Protein AF-A0A2W0BT22-F1 (afdb_monomer)

Foldseek 3Di:
DDDDDDPVVVVVVVVVVVVVVVVVVVVVVVPPPVPPPDDDDQKDFDADPVRHTQWMFHDDPNDTKIFGADPVRDTPDMPPDPDDDDDDPDD

Solvent-accessible surface area (backbone atoms only — not comparable to full-atom values): 5897 Å² total; per-residue (Å²): 135,86,82,74,84,73,58,63,68,59,54,51,50,52,52,51,50,51,52,52,48,50,54,51,54,61,59,64,64,74,73,69,72,77,71,79,83,80,82,88,72,76,62,48,74,41,57,49,100,86,66,50,59,40,32,41,39,31,71,52,96,95,34,73,31,37,38,33,33,43,98,89,58,48,78,75,44,54,42,78,48,102,66,87,79,78,81,83,84,81,130

Mean predicted aligned error: 13.97 Å

Sequence (91 aa):
MSAGNVNHWRIASWFLLMLLASLIFLGAHAQTEQSMRRIEAQEFILKDNSGHVRARLGMNHDQSSIELYDENGSVVWRSPSGSKIKPVEVH

Nearest PDB structures (foldseek):
  7cma-assembly1_C-2  TM=4.540E-01  e=3.320E-01  African swine fever virus Georgia 2007/1
  9c3c-assembly1_g  TM=3.023E-01  e=1.404E-01  Oryctolagus cuniculus
  8cm1-assembly1_A  TM=6.752E-01  e=9.717E+00  Vibrio cholerae
  7pv2-assembly1_A  TM=4.705E-01  e=7.967E+00  Bacillus phage GA1

Secondary structure (DSSP, 8-state):
-------HHHHHHHHHHHHHHHHHHHHHTT-----------SEEEEE-TTS-EEEEEEEETTEEEEEEE-TTS-EEEEES-SS--PPP---

Structure (mmCIF, N/CA/C/O backbone):
data_AF-A0A2W0BT22-F1
#
_entry.id   AF-A0A2W0BT22-F1
#
loop_
_atom_site.group_PDB
_atom_site.id
_atom_site.type_symbol
_atom_site.label_atom_id
_atom_site.label_alt_id
_atom_site.label_comp_id
_atom_site.label_asym_id
_atom_site.label_entity_id
_atom_site.label_seq_id
_atom_site.pdbx_PDB_ins_code
_atom_site.Cartn_x
_atom_site.Cartn_y
_atom_site.Cartn_z
_atom_site.occupancy
_atom_site.B_iso_or_equiv
_atom_site.auth_seq_id
_atom_site.auth_comp_id
_atom_site.auth_asym_id
_atom_site.auth_atom_id
_atom_site.pdbx_PDB_model_num
ATOM 1 N N . MET A 1 1 ? 14.884 24.039 -75.509 1.00 40.31 1 MET A N 1
ATOM 2 C CA . MET A 1 1 ? 14.551 23.302 -74.270 1.00 40.31 1 MET A CA 1
ATOM 3 C C . MET A 1 1 ? 15.729 22.385 -73.968 1.00 40.31 1 MET A C 1
ATOM 5 O O . MET A 1 1 ? 15.962 21.468 -74.739 1.00 40.31 1 MET A O 1
ATOM 9 N N . SER A 1 2 ? 16.564 22.722 -72.979 1.00 45.59 2 SER A N 1
ATOM 10 C CA . SER A 1 2 ? 17.820 22.002 -72.704 1.00 45.59 2 SER A CA 1
ATOM 11 C C . SER A 1 2 ? 17.540 20.773 -71.836 1.00 45.59 2 SER A C 1
ATOM 13 O O . SER A 1 2 ? 17.084 20.920 -70.703 1.00 45.59 2 SER A O 1
ATOM 15 N N . ALA A 1 3 ?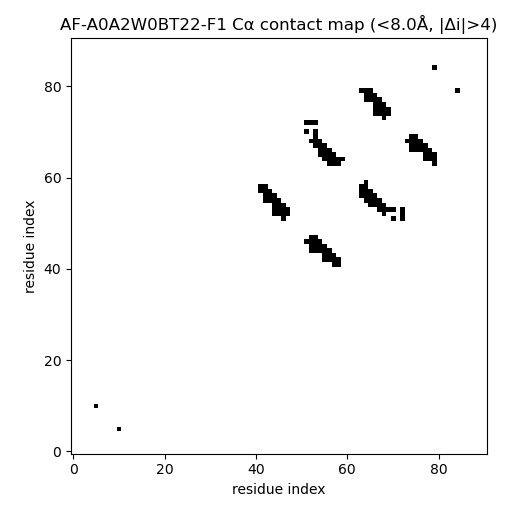 17.775 19.574 -72.369 1.00 54.59 3 ALA A N 1
ATOM 16 C CA . ALA A 1 3 ? 17.736 18.336 -71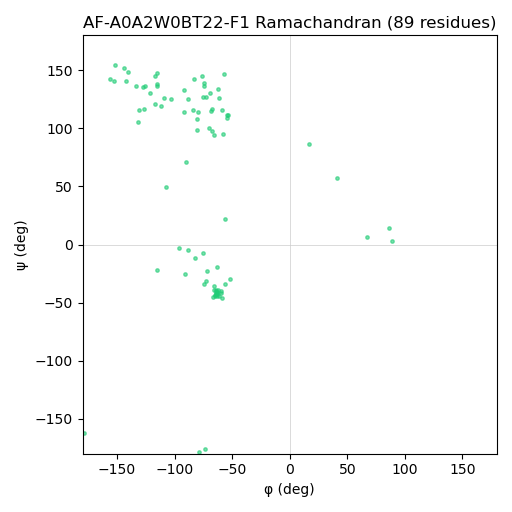.600 1.00 54.59 3 ALA A CA 1
ATOM 17 C C . ALA A 1 3 ? 19.069 18.198 -70.851 1.00 54.59 3 ALA A C 1
ATOM 19 O O . ALA A 1 3 ? 20.087 17.823 -71.429 1.00 54.59 3 ALA A O 1
ATOM 20 N N . GLY A 1 4 ? 19.080 18.582 -69.574 1.00 61.91 4 GLY A N 1
ATOM 21 C CA . GLY A 1 4 ? 20.251 18.430 -68.716 1.00 61.91 4 GLY A CA 1
ATOM 22 C C . GLY A 1 4 ? 20.618 16.954 -68.566 1.00 61.91 4 GLY A C 1
ATOM 23 O O . GLY A 1 4 ? 19.776 16.147 -68.181 1.00 61.91 4 GLY A O 1
ATOM 24 N N . ASN A 1 5 ? 21.873 16.612 -68.868 1.00 67.94 5 ASN A N 1
ATOM 25 C CA . ASN A 1 5 ? 22.457 15.301 -68.599 1.00 67.94 5 ASN A CA 1
ATOM 26 C C . ASN A 1 5 ? 22.296 14.979 -67.108 1.00 67.94 5 ASN A C 1
ATOM 28 O O . ASN A 1 5 ? 22.923 15.602 -66.247 1.00 67.94 5 ASN A O 1
ATOM 32 N N . VAL A 1 6 ? 21.419 14.030 -66.799 1.00 68.25 6 VAL A N 1
ATOM 33 C CA . VAL A 1 6 ? 21.258 13.539 -65.439 1.00 68.25 6 VAL A CA 1
ATOM 34 C C . VAL A 1 6 ? 22.380 12.544 -65.196 1.00 68.25 6 VAL A C 1
ATOM 36 O O . VAL A 1 6 ? 22.377 11.442 -65.735 1.00 68.25 6 VAL A O 1
ATOM 39 N N . ASN A 1 7 ? 23.363 12.928 -64.382 1.00 77.38 7 ASN A N 1
ATOM 40 C CA . ASN A 1 7 ? 24.460 12.035 -64.025 1.00 77.38 7 ASN A CA 1
ATOM 41 C C . ASN A 1 7 ? 23.894 10.864 -63.208 1.00 77.38 7 ASN A C 1
ATOM 43 O O . ASN A 1 7 ? 23.761 10.955 -61.986 1.00 77.38 7 ASN A O 1
ATOM 47 N N . HIS A 1 8 ? 23.584 9.759 -63.884 1.00 75.50 8 HIS A N 1
ATOM 48 C CA . HIS A 1 8 ? 23.042 8.531 -63.296 1.00 75.50 8 HIS A CA 1
ATOM 49 C C . HIS A 1 8 ? 23.882 8.020 -62.119 1.00 75.50 8 HIS A C 1
ATOM 51 O O . HIS A 1 8 ? 23.348 7.470 -61.162 1.00 75.50 8 HIS A O 1
ATOM 57 N N . TRP A 1 9 ? 25.186 8.299 -62.140 1.00 76.69 9 TRP A N 1
ATOM 58 C CA . TRP A 1 9 ? 26.096 7.988 -61.043 1.00 76.69 9 TRP A CA 1
ATOM 59 C C . TRP A 1 9 ? 25.798 8.783 -59.765 1.00 76.69 9 TRP A C 1
ATOM 61 O O . TRP A 1 9 ? 25.803 8.226 -58.673 1.00 76.69 9 TRP A O 1
ATOM 71 N N . ARG A 1 10 ? 25.429 10.066 -59.892 1.00 81.81 10 ARG A N 1
ATOM 72 C CA . ARG A 1 10 ? 24.987 10.877 -58.748 1.00 81.81 10 ARG A CA 1
ATOM 73 C C . ARG A 1 10 ? 23.683 10.321 -58.191 1.00 81.81 10 ARG A C 1
ATOM 75 O O . ARG A 1 10 ? 23.568 10.169 -56.983 1.00 81.81 10 ARG A O 1
ATOM 82 N N . ILE A 1 11 ? 22.731 9.983 -59.063 1.00 86.38 11 ILE A N 1
ATOM 83 C CA . ILE A 1 11 ? 21.439 9.409 -58.661 1.00 86.38 11 ILE A CA 1
ATOM 84 C C . ILE A 1 11 ? 21.650 8.102 -57.883 1.00 86.38 11 ILE A C 1
ATOM 86 O O . ILE A 1 11 ? 21.097 7.951 -56.798 1.00 86.38 11 ILE A O 1
ATOM 90 N N . ALA A 1 12 ? 22.508 7.205 -58.375 1.00 88.81 12 ALA A N 1
ATOM 91 C CA . ALA A 1 12 ? 22.842 5.958 -57.688 1.00 88.81 12 ALA A CA 1
ATOM 92 C C . ALA A 1 12 ? 23.455 6.195 -56.294 1.00 88.81 12 ALA A C 1
ATOM 94 O O . ALA A 1 12 ? 23.066 5.527 -55.337 1.00 88.81 12 ALA A O 1
ATOM 95 N N . SER A 1 13 ? 24.348 7.182 -56.147 1.00 90.31 13 SER A N 1
ATOM 96 C CA . SER A 1 13 ? 24.896 7.559 -54.835 1.00 90.31 13 SER A CA 1
ATOM 97 C C . SER A 1 13 ? 23.825 8.082 -53.876 1.00 90.31 13 SER A C 1
ATOM 99 O O . SER A 1 13 ? 23.829 7.713 -52.705 1.00 90.31 13 SER A O 1
ATOM 101 N N . TRP A 1 14 ? 22.883 8.898 -54.356 1.00 92.69 14 TRP A N 1
ATOM 102 C CA . TRP A 1 14 ? 21.765 9.378 -53.535 1.00 92.69 14 TRP A CA 1
ATOM 103 C C . TRP A 1 14 ? 20.848 8.238 -53.086 1.00 92.69 14 TRP A C 1
ATOM 105 O O . TRP A 1 14 ? 20.461 8.196 -51.919 1.00 92.69 14 TRP A O 1
ATOM 115 N N . PHE A 1 15 ? 20.550 7.286 -53.974 1.00 93.94 15 PHE A N 1
ATOM 116 C CA . PHE A 1 15 ? 19.771 6.097 -53.620 1.00 93.94 15 PHE A CA 1
ATOM 117 C C . PHE A 1 15 ? 20.482 5.229 -52.580 1.00 93.94 15 PHE A C 1
ATOM 119 O O . PHE A 1 15 ? 19.845 4.778 -51.629 1.00 93.94 15 PHE A O 1
ATOM 126 N N . LEU A 1 16 ? 21.797 5.034 -52.713 1.00 94.25 16 LEU A N 1
ATOM 127 C CA . LEU A 1 16 ? 22.580 4.269 -51.745 1.00 94.25 16 LEU A CA 1
ATOM 128 C C . LEU A 1 16 ? 22.609 4.950 -50.370 1.00 94.25 16 LEU A C 1
ATOM 130 O O . LEU A 1 16 ? 22.419 4.281 -49.359 1.00 94.25 16 LEU A O 1
ATOM 134 N N . LEU A 1 17 ? 22.791 6.273 -50.327 1.00 94.88 17 LEU A N 1
ATOM 135 C CA . LEU A 1 17 ? 22.759 7.040 -49.078 1.00 94.88 17 LEU A CA 1
ATOM 136 C C . LEU A 1 17 ? 21.379 6.989 -48.407 1.00 94.88 17 LEU A C 1
ATOM 138 O O . LEU A 1 17 ? 21.301 6.835 -47.191 1.00 94.88 17 LEU A O 1
ATOM 142 N N . MET A 1 18 ? 20.297 7.058 -49.188 1.00 94.56 18 MET A N 1
ATOM 143 C CA . MET A 1 18 ? 18.925 6.902 -48.687 1.00 94.56 18 MET A CA 1
ATOM 144 C C . MET A 1 18 ? 18.676 5.501 -48.109 1.00 94.56 18 MET A C 1
ATOM 146 O O . MET A 1 18 ? 18.097 5.380 -47.029 1.00 94.56 18 MET A O 1
ATOM 150 N N . LEU A 1 19 ? 19.155 4.446 -48.779 1.00 93.88 19 LEU A N 1
ATOM 151 C CA . LEU A 1 19 ? 19.074 3.068 -48.278 1.00 93.88 19 LEU A CA 1
ATOM 152 C C . LEU A 1 19 ? 19.858 2.888 -46.974 1.00 93.88 19 LEU A C 1
ATOM 154 O O . LEU A 1 19 ? 19.346 2.296 -46.024 1.00 93.88 19 LEU A O 1
ATOM 158 N N . LEU A 1 20 ? 21.073 3.438 -46.907 1.00 92.62 20 LEU A N 1
ATOM 159 C CA . LEU A 1 20 ? 21.913 3.359 -45.714 1.00 92.62 20 LEU A CA 1
ATOM 160 C C . LEU A 1 20 ? 21.269 4.091 -44.528 1.00 92.62 20 LEU A C 1
ATOM 162 O O . LEU A 1 20 ? 21.230 3.559 -43.422 1.00 92.62 20 LEU A O 1
ATOM 166 N N . ALA A 1 21 ? 20.703 5.277 -44.771 1.00 89.44 21 ALA A N 1
ATOM 167 C CA . ALA A 1 21 ? 19.957 6.017 -43.761 1.00 89.44 21 ALA A CA 1
ATOM 168 C C . ALA A 1 21 ? 18.736 5.221 -43.270 1.00 89.44 21 ALA A C 1
ATOM 170 O O . ALA A 1 21 ? 18.528 5.108 -42.064 1.00 89.44 21 ALA A O 1
ATOM 171 N N . SER A 1 22 ? 17.969 4.607 -44.177 1.00 86.81 22 SER A N 1
ATOM 172 C CA . SER A 1 22 ? 16.800 3.792 -43.821 1.00 86.81 22 SER A CA 1
ATOM 173 C C . SER A 1 22 ? 17.157 2.604 -42.917 1.00 86.81 22 SER A C 1
ATOM 175 O O . SER A 1 22 ? 16.442 2.356 -41.947 1.00 86.81 22 SER A O 1
ATOM 177 N N . LEU A 1 23 ? 18.282 1.927 -43.170 1.00 84.62 23 LEU A N 1
ATOM 178 C CA . LEU A 1 23 ? 18.786 0.832 -42.328 1.00 84.62 23 LEU A CA 1
ATOM 179 C C . LEU A 1 23 ? 19.170 1.303 -40.915 1.00 84.62 23 LEU A C 1
ATOM 181 O O . LEU A 1 23 ? 18.880 0.613 -39.939 1.00 84.62 23 LEU A O 1
ATOM 185 N N . ILE A 1 24 ? 19.770 2.492 -40.795 1.00 83.44 24 ILE A N 1
ATOM 186 C CA . ILE A 1 24 ? 20.120 3.094 -39.497 1.00 83.44 24 ILE A CA 1
ATOM 187 C C . ILE A 1 24 ? 18.852 3.444 -38.707 1.00 83.44 24 ILE A C 1
ATOM 189 O O . ILE A 1 24 ? 18.755 3.111 -37.526 1.00 83.44 24 ILE A O 1
ATOM 193 N N . PHE A 1 25 ? 17.859 4.061 -39.355 1.00 79.38 25 PHE A N 1
ATOM 194 C CA . PHE A 1 25 ? 16.583 4.38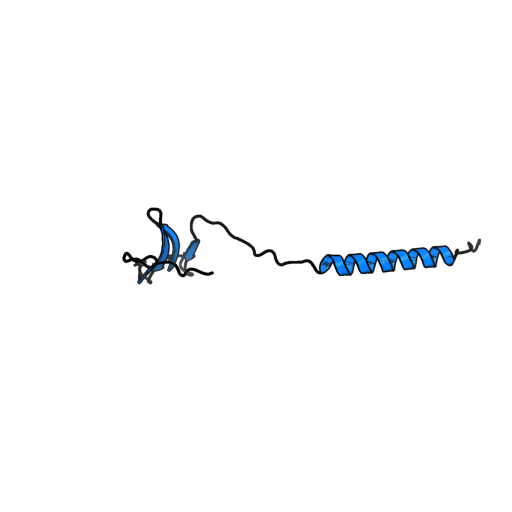9 -38.712 1.00 79.38 25 PHE A CA 1
ATOM 195 C C . PHE A 1 25 ? 15.828 3.132 -38.253 1.00 79.38 25 PHE A C 1
ATOM 197 O O . PHE A 1 25 ? 15.299 3.118 -37.145 1.00 79.38 25 PHE A O 1
ATOM 204 N N . LEU A 1 26 ? 15.835 2.048 -39.039 1.00 74.00 26 LEU A N 1
ATOM 205 C CA . LEU A 1 26 ? 15.181 0.788 -38.662 1.00 74.00 26 LEU A CA 1
ATOM 206 C C . LEU A 1 26 ? 15.845 0.117 -37.443 1.00 74.00 26 LEU A C 1
ATOM 208 O O . LEU A 1 26 ? 15.150 -0.452 -36.605 1.00 74.00 26 LEU A O 1
ATOM 212 N N . GLY A 1 27 ? 17.173 0.222 -37.314 1.00 64.38 27 GLY A N 1
ATOM 213 C CA . GLY A 1 27 ? 17.920 -0.282 -36.156 1.00 64.38 27 GLY A CA 1
ATOM 214 C C . GLY A 1 27 ? 17.767 0.576 -34.894 1.00 64.38 27 GLY A C 1
ATOM 215 O O . GLY A 1 27 ? 17.711 0.037 -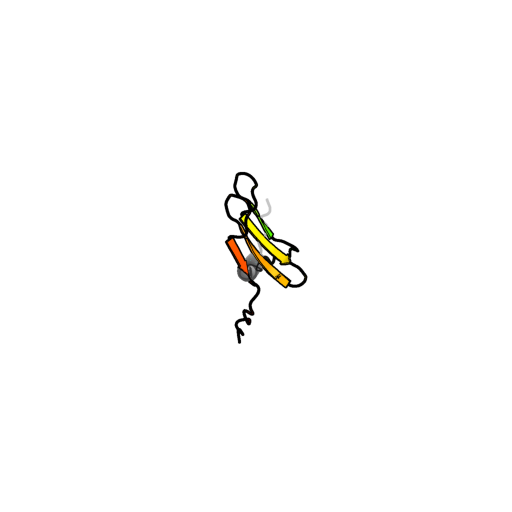33.790 1.00 64.38 27 GLY A O 1
ATOM 216 N N . ALA A 1 28 ? 17.637 1.898 -35.038 1.00 61.78 28 ALA A N 1
ATOM 217 C CA . ALA A 1 28 ? 17.521 2.826 -33.909 1.00 61.78 28 ALA A CA 1
ATOM 218 C C . ALA A 1 28 ? 16.169 2.742 -33.170 1.00 61.78 28 ALA A C 1
ATOM 220 O O . ALA A 1 28 ? 16.085 3.098 -31.996 1.00 61.78 28 ALA A O 1
ATOM 221 N N . HIS A 1 29 ? 15.111 2.246 -33.820 1.00 59.16 29 HIS A N 1
ATOM 222 C CA . HIS A 1 29 ? 13.798 2.062 -33.187 1.00 59.16 29 HIS A CA 1
ATOM 223 C C . HIS A 1 29 ? 13.668 0.758 -32.376 1.00 59.16 29 HIS A C 1
ATOM 225 O O . HIS A 1 29 ? 12.719 0.621 -31.602 1.00 59.16 29 HIS A O 1
ATOM 231 N N . ALA A 1 30 ? 14.619 -0.178 -32.494 1.00 57.56 30 ALA A N 1
ATOM 232 C CA . ALA A 1 30 ? 14.590 -1.458 -31.778 1.00 57.56 30 ALA A CA 1
ATOM 233 C C . ALA A 1 30 ? 14.949 -1.348 -30.282 1.00 57.56 30 ALA A C 1
ATOM 235 O O . ALA A 1 30 ? 14.804 -2.317 -29.543 1.00 57.56 30 ALA A O 1
ATOM 236 N N . GLN A 1 31 ? 15.384 -0.173 -29.817 1.00 55.31 31 GLN A N 1
ATOM 237 C CA . GLN A 1 31 ? 15.729 0.085 -28.418 1.00 55.31 31 GLN A CA 1
ATOM 238 C C . GLN A 1 31 ? 14.685 0.970 -27.738 1.00 55.31 31 GLN A C 1
ATOM 240 O O . GLN A 1 31 ? 15.002 1.964 -27.092 1.00 55.31 31 GLN A O 1
ATOM 245 N N . THR A 1 32 ? 13.412 0.617 -2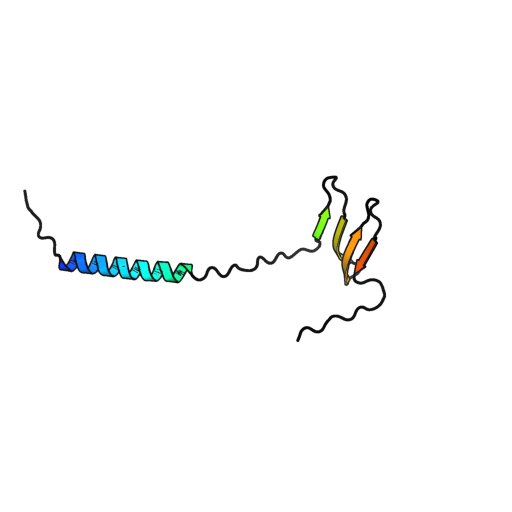7.870 1.00 58.25 32 THR A N 1
ATOM 246 C CA . THR A 1 32 ? 12.432 1.036 -26.866 1.00 58.25 32 THR A CA 1
ATOM 247 C C . THR A 1 32 ? 12.393 -0.045 -25.801 1.00 58.25 32 THR A C 1
ATOM 249 O O . THR A 1 32 ? 11.438 -0.809 -25.692 1.00 58.25 32 THR A O 1
ATOM 252 N N . GLU A 1 33 ? 13.464 -0.129 -25.002 1.00 61.91 33 GLU A N 1
ATOM 253 C CA . GLU A 1 33 ? 13.304 -0.692 -23.666 1.00 61.91 33 GLU A CA 1
ATOM 254 C C . GLU A 1 33 ? 12.195 0.128 -23.022 1.00 61.91 33 GLU A C 1
ATOM 256 O O . GLU A 1 33 ? 12.331 1.337 -22.822 1.00 61.91 33 GLU A O 1
ATOM 261 N N . GLN A 1 34 ? 11.048 -0.512 -22.807 1.00 60.22 34 GLN A N 1
ATOM 262 C CA . GLN A 1 34 ? 9.977 0.055 -22.016 1.00 60.22 34 GLN A CA 1
ATOM 263 C C . GLN A 1 34 ? 10.586 0.331 -20.651 1.00 60.22 34 GLN A C 1
ATOM 265 O O . GLN A 1 34 ? 10.719 -0.578 -19.832 1.00 60.22 34 GLN A O 1
ATOM 270 N N . SER A 1 35 ? 11.038 1.568 -20.437 1.00 67.00 35 SER A N 1
ATOM 271 C CA . SER A 1 35 ? 11.582 1.956 -19.153 1.00 67.00 35 SER A CA 1
ATOM 272 C C . SER A 1 35 ? 10.463 1.706 -18.158 1.00 67.00 35 SER A C 1
ATOM 274 O O . SER A 1 35 ? 9.357 2.242 -18.276 1.00 67.00 35 SER A O 1
ATOM 276 N N . MET A 1 36 ? 10.702 0.766 -17.246 1.00 73.88 36 MET A N 1
ATOM 277 C CA . MET A 1 36 ? 9.749 0.448 -16.201 1.00 73.88 36 MET A CA 1
ATOM 278 C C . MET A 1 36 ? 9.420 1.768 -15.509 1.00 73.88 36 MET A C 1
ATOM 280 O O . MET A 1 36 ? 10.291 2.376 -14.883 1.00 73.88 36 MET A O 1
ATOM 284 N N . ARG A 1 37 ? 8.182 2.249 -15.668 1.00 81.88 37 ARG A N 1
ATOM 285 C CA . ARG A 1 37 ? 7.766 3.510 -15.062 1.00 81.88 37 ARG A CA 1
ATOM 286 C C . ARG A 1 37 ? 7.748 3.311 -13.554 1.00 81.88 37 ARG A C 1
ATOM 288 O O . ARG A 1 37 ? 6.786 2.787 -12.999 1.00 81.88 37 ARG A O 1
ATOM 295 N N . ARG A 1 38 ? 8.826 3.730 -12.898 1.00 81.38 38 ARG A N 1
ATOM 296 C CA . ARG A 1 38 ? 8.906 3.781 -11.444 1.00 81.38 38 ARG A CA 1
ATOM 297 C C . ARG A 1 38 ? 8.091 4.971 -10.957 1.00 81.38 38 ARG A C 1
ATOM 299 O O . ARG A 1 38 ? 8.273 6.091 -11.430 1.00 81.38 38 ARG A O 1
ATOM 306 N N . ILE A 1 39 ? 7.181 4.710 -10.028 1.00 84.31 39 ILE A N 1
ATOM 307 C CA . ILE A 1 39 ? 6.428 5.740 -9.321 1.00 84.31 39 ILE A CA 1
ATOM 308 C C . ILE A 1 39 ? 6.906 5.712 -7.875 1.00 84.31 39 ILE A C 1
ATOM 310 O O . ILE A 1 39 ? 6.788 4.687 -7.208 1.00 84.31 39 ILE A O 1
ATOM 314 N N . GLU A 1 40 ? 7.453 6.831 -7.413 1.00 89.31 40 GLU A N 1
ATOM 315 C CA . GLU A 1 40 ? 7.845 7.032 -6.021 1.00 89.31 40 GLU A CA 1
ATOM 316 C C . GLU A 1 40 ? 6.794 7.914 -5.348 1.00 89.31 40 GLU A C 1
ATOM 318 O O . GLU A 1 40 ? 6.458 8.989 -5.847 1.00 89.31 40 GLU A O 1
ATOM 323 N N . ALA A 1 41 ? 6.236 7.439 -4.238 1.00 89.75 41 ALA A N 1
ATOM 324 C CA . A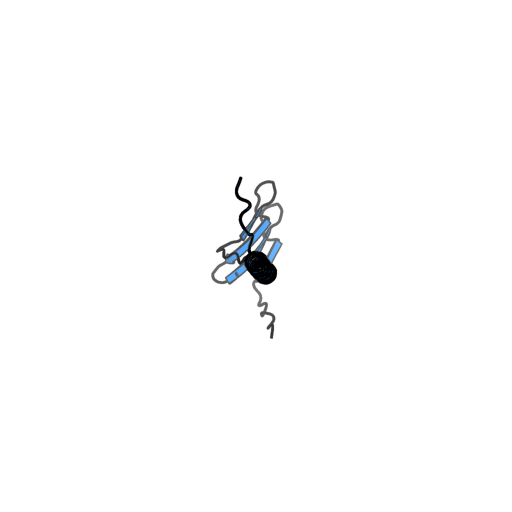LA A 1 41 ? 5.232 8.155 -3.466 1.00 89.75 41 ALA A CA 1
ATOM 325 C C . ALA A 1 41 ? 5.431 7.877 -1.975 1.00 89.75 41 ALA A C 1
ATOM 327 O O . ALA A 1 41 ? 5.913 6.812 -1.594 1.00 89.75 41 ALA A O 1
ATOM 328 N N . GLN A 1 42 ? 5.032 8.834 -1.137 1.00 90.88 42 GLN A N 1
ATOM 329 C CA . GLN A 1 42 ? 5.023 8.655 0.320 1.00 90.88 42 GLN A CA 1
ATOM 330 C C . GLN A 1 42 ? 3.890 7.719 0.764 1.00 90.88 42 GLN A C 1
ATOM 332 O O . GLN A 1 42 ? 4.030 6.993 1.745 1.00 90.88 42 GLN A O 1
ATOM 337 N N . GLU A 1 43 ? 2.775 7.725 0.031 1.00 92.88 43 GLU A N 1
ATOM 338 C CA . GLU A 1 43 ? 1.615 6.887 0.302 1.00 92.88 43 GLU A CA 1
ATOM 33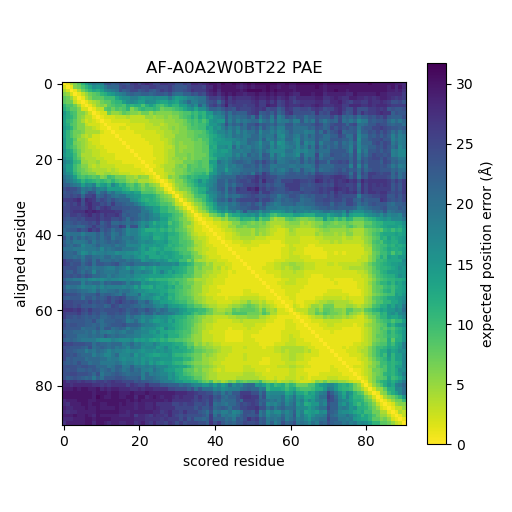9 C C . GLU A 1 43 ? 0.830 6.616 -0.989 1.00 92.88 43 GLU A C 1
ATOM 341 O O . GLU A 1 43 ? 0.630 7.510 -1.815 1.00 92.88 43 GLU A O 1
ATOM 346 N N . PHE A 1 44 ? 0.342 5.388 -1.135 1.00 95.31 44 PHE A N 1
ATOM 347 C CA . PHE A 1 44 ? -0.668 5.000 -2.110 1.00 95.31 44 PHE A CA 1
ATOM 348 C C . PHE A 1 44 ? -1.975 4.698 -1.380 1.00 95.31 44 PHE A C 1
ATOM 350 O O . PHE A 1 44 ? -2.006 3.870 -0.471 1.00 95.31 44 PHE A O 1
ATOM 357 N N . ILE A 1 45 ? -3.065 5.345 -1.798 1.00 96.50 45 ILE A N 1
ATOM 358 C CA . ILE A 1 45 ? -4.401 5.161 -1.223 1.00 96.50 45 ILE A CA 1
ATOM 359 C C . ILE A 1 45 ? -5.325 4.598 -2.301 1.00 96.50 45 ILE A C 1
ATOM 361 O O . ILE A 1 45 ? -5.560 5.247 -3.321 1.00 96.50 45 ILE A O 1
ATOM 365 N N . LEU A 1 46 ? -5.898 3.422 -2.051 1.00 97.50 46 LEU A N 1
ATOM 366 C CA . LEU A 1 46 ? -6.987 2.881 -2.858 1.00 97.50 46 LEU A CA 1
ATOM 367 C C . LEU A 1 46 ? -8.315 3.374 -2.290 1.00 97.50 46 LEU A C 1
ATOM 369 O O . LEU A 1 46 ? -8.605 3.147 -1.113 1.00 97.50 46 LEU A O 1
ATOM 373 N N . LYS A 1 47 ? -9.131 4.007 -3.133 1.00 98.19 47 LYS A N 1
ATOM 374 C CA . LYS A 1 47 ? -10.508 4.392 -2.810 1.00 98.19 47 LYS A CA 1
ATOM 375 C C . LYS A 1 47 ? -11.493 3.631 -3.690 1.00 98.19 47 LYS A C 1
ATOM 377 O O . LYS A 1 47 ? -11.172 3.327 -4.837 1.00 98.19 47 LYS A O 1
ATOM 382 N N . ASP A 1 48 ? -12.674 3.330 -3.164 1.00 97.81 48 ASP A N 1
ATOM 383 C CA . ASP A 1 48 ? -13.782 2.808 -3.966 1.00 97.81 48 ASP A CA 1
ATOM 384 C C . ASP A 1 48 ? -14.509 3.920 -4.748 1.00 97.81 48 ASP A C 1
ATOM 386 O O . ASP A 1 48 ? -14.145 5.096 -4.687 1.00 97.81 48 ASP A O 1
ATOM 390 N N . ASN A 1 49 ? -15.557 3.549 -5.491 1.00 97.81 49 ASN A N 1
ATOM 391 C CA . ASN A 1 49 ? -16.351 4.483 -6.299 1.00 97.81 49 ASN A CA 1
ATOM 392 C C . ASN A 1 49 ? -17.087 5.559 -5.479 1.00 97.81 49 ASN A C 1
ATOM 394 O O . ASN A 1 49 ? -17.485 6.581 -6.031 1.00 97.81 49 ASN A O 1
ATOM 398 N N . SER A 1 50 ? -17.261 5.325 -4.179 1.00 97.12 50 SER A N 1
ATOM 399 C CA . SER A 1 50 ? -17.949 6.207 -3.243 1.00 97.12 50 SER A CA 1
ATOM 400 C C . SER A 1 50 ? -16.951 7.097 -2.496 1.00 97.12 50 SER A C 1
ATOM 402 O O . SER A 1 50 ? -17.347 7.958 -1.716 1.00 97.12 50 SER A O 1
ATOM 404 N N . GLY A 1 51 ? -15.648 6.915 -2.747 1.00 97.62 51 GLY A N 1
ATOM 405 C CA . GLY A 1 51 ? -14.562 7.679 -2.145 1.00 97.62 51 GLY A CA 1
ATOM 406 C C . GLY A 1 51 ? -14.035 7.104 -0.829 1.00 97.62 51 GLY A C 1
ATOM 407 O O . GLY A 1 51 ? -13.123 7.703 -0.247 1.00 97.62 51 GLY A O 1
ATOM 408 N N . HIS A 1 52 ? -14.543 5.957 -0.366 1.00 98.00 52 HIS A N 1
ATOM 409 C CA . HIS A 1 52 ? -14.070 5.322 0.864 1.00 98.00 52 HIS A CA 1
ATOM 410 C C . HIS A 1 52 ? -12.714 4.662 0.646 1.00 98.00 52 HIS A C 1
ATOM 412 O O . HIS A 1 52 ? -12.481 4.018 -0.375 1.00 98.00 52 HIS A O 1
ATOM 418 N N . VAL A 1 53 ? -11.821 4.790 1.625 1.00 97.81 53 VAL A N 1
ATOM 419 C CA . VAL A 1 53 ? -10.498 4.158 1.583 1.00 97.81 53 VAL A CA 1
ATOM 420 C C . VAL A 1 53 ? -10.636 2.653 1.811 1.00 97.81 53 VAL A C 1
ATOM 422 O O . VAL A 1 53 ? -11.228 2.228 2.798 1.00 97.81 53 VAL A O 1
ATOM 425 N N . ARG A 1 54 ? -10.070 1.856 0.901 1.00 98.19 54 ARG A N 1
ATOM 426 C CA . ARG A 1 54 ? -10.073 0.382 0.937 1.00 98.19 54 ARG A CA 1
ATOM 427 C C . ARG A 1 54 ? -8.687 -0.223 1.109 1.00 98.19 54 ARG A C 1
ATOM 429 O O . ARG A 1 54 ? -8.574 -1.339 1.604 1.00 98.19 54 ARG A O 1
ATOM 436 N N . ALA A 1 55 ? -7.637 0.522 0.767 1.00 97.44 55 ALA A N 1
ATOM 437 C CA . ALA A 1 55 ? -6.270 0.141 1.091 1.00 97.44 55 ALA A CA 1
ATOM 438 C C . ALA A 1 55 ? -5.349 1.353 1.238 1.00 97.44 55 ALA A C 1
ATOM 440 O O . ALA A 1 55 ? -5.579 2.395 0.615 1.00 97.44 55 ALA A O 1
ATOM 441 N N . ARG A 1 56 ? -4.283 1.190 2.021 1.00 96.06 56 ARG A N 1
ATOM 442 C CA . ARG A 1 56 ? -3.168 2.138 2.127 1.00 96.06 56 ARG A CA 1
ATOM 443 C C . ARG A 1 56 ? -1.851 1.382 2.049 1.00 96.06 56 ARG A C 1
ATOM 445 O O . ARG A 1 56 ? -1.717 0.337 2.673 1.00 96.06 56 ARG A O 1
ATOM 452 N N . LEU A 1 57 ? -0.896 1.905 1.290 1.00 95.69 57 LEU A N 1
ATOM 453 C CA . LEU A 1 57 ? 0.490 1.441 1.248 1.00 95.69 57 LEU A CA 1
ATOM 454 C C . LEU A 1 57 ? 1.388 2.650 1.499 1.00 95.69 57 LEU A C 1
ATOM 456 O O . LEU A 1 57 ? 1.394 3.580 0.697 1.00 95.69 57 LEU A O 1
ATOM 460 N N . GLY A 1 58 ? 2.137 2.645 2.593 1.00 93.81 58 GLY A N 1
ATOM 461 C CA . GLY A 1 58 ? 2.956 3.788 2.991 1.00 93.81 58 GLY A CA 1
ATOM 462 C C . GLY A 1 58 ? 3.738 3.522 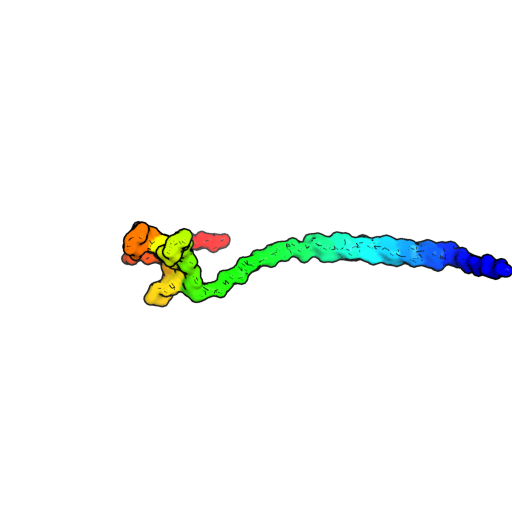4.269 1.00 93.81 58 GLY A C 1
ATOM 463 O O . GLY A 1 58 ? 3.912 2.375 4.677 1.00 93.81 58 GLY A O 1
ATOM 464 N N . MET A 1 59 ? 4.209 4.587 4.909 1.00 89.62 59 MET A N 1
ATOM 465 C CA . MET A 1 59 ? 4.929 4.507 6.183 1.00 89.62 59 MET A CA 1
ATOM 466 C C . MET A 1 59 ? 3.966 4.656 7.369 1.00 89.62 59 MET A C 1
ATOM 468 O O . MET A 1 59 ? 3.154 5.577 7.400 1.00 89.62 59 MET A O 1
ATOM 472 N N . ASN A 1 60 ? 4.087 3.780 8.366 1.00 83.00 60 ASN A N 1
ATOM 473 C CA . ASN A 1 60 ? 3.362 3.823 9.636 1.00 83.00 60 ASN A CA 1
ATOM 474 C C . ASN A 1 60 ? 4.378 3.662 10.781 1.00 83.00 60 ASN A C 1
ATOM 476 O O . ASN A 1 60 ? 5.038 2.630 10.859 1.00 83.00 60 ASN A O 1
ATOM 480 N N . HIS A 1 61 ? 4.535 4.689 11.629 1.00 79.00 61 HIS A N 1
ATOM 481 C CA . HIS A 1 61 ? 5.522 4.748 12.726 1.00 79.00 61 HIS A CA 1
ATOM 482 C C . HIS A 1 61 ? 6.905 4.184 12.330 1.00 79.00 61 HIS A C 1
ATOM 484 O O . HIS A 1 61 ? 7.391 3.224 12.922 1.00 79.00 61 HIS A O 1
ATOM 490 N N . ASP A 1 62 ? 7.503 4.758 11.281 1.00 85.38 62 ASP A N 1
ATOM 491 C CA . ASP A 1 62 ? 8.822 4.395 10.729 1.00 85.38 62 ASP A CA 1
ATOM 492 C C . ASP A 1 62 ? 8.933 3.011 10.068 1.00 85.38 62 ASP A C 1
ATOM 494 O O . ASP A 1 62 ? 10.011 2.620 9.615 1.00 85.38 62 ASP A O 1
ATOM 498 N N . GLN A 1 63 ? 7.823 2.287 9.918 1.00 86.88 63 GLN A N 1
ATOM 499 C CA . GLN A 1 63 ? 7.785 0.999 9.238 1.00 86.88 63 GLN A CA 1
ATOM 500 C C . GLN A 1 63 ? 6.934 1.062 7.969 1.00 86.88 63 GLN A C 1
ATOM 502 O O . GLN A 1 63 ? 5.838 1.623 7.966 1.00 86.88 63 GLN A O 1
ATOM 507 N N . SER A 1 64 ? 7.417 0.467 6.876 1.00 91.25 64 SER A N 1
ATOM 508 C CA . SER A 1 64 ? 6.582 0.285 5.689 1.00 91.25 64 SER A CA 1
ATOM 509 C C . SER A 1 64 ? 5.404 -0.616 6.037 1.00 91.25 64 SER A C 1
ATOM 511 O O . SER A 1 64 ? 5.568 -1.646 6.689 1.00 91.25 64 SER A O 1
ATOM 513 N N . SER A 1 65 ? 4.209 -0.215 5.622 1.00 91.88 65 SER A N 1
ATOM 514 C CA . SER A 1 65 ? 2.980 -0.929 5.919 1.00 91.88 65 SER A CA 1
ATOM 515 C C . SER A 1 65 ? 2.030 -0.934 4.733 1.00 91.88 65 SER A C 1
ATOM 517 O O . SER A 1 65 ? 1.976 0.009 3.942 1.00 91.88 65 SER A O 1
ATOM 519 N N . ILE A 1 66 ? 1.270 -2.014 4.635 1.00 94.62 66 ILE A N 1
ATOM 520 C CA . ILE A 1 66 ? 0.102 -2.151 3.784 1.00 94.62 66 ILE A CA 1
ATOM 521 C C . ILE A 1 66 ? -1.092 -2.486 4.673 1.00 94.62 66 ILE A C 1
ATOM 523 O O . ILE A 1 66 ? -1.014 -3.378 5.515 1.00 94.62 66 ILE A O 1
ATOM 527 N N . GLU A 1 67 ? -2.186 -1.760 4.497 1.00 94.69 67 GLU A N 1
ATOM 528 C CA . GLU A 1 67 ? -3.429 -1.903 5.253 1.00 94.69 67 GLU A CA 1
ATOM 529 C C . GLU A 1 67 ? -4.585 -2.106 4.282 1.00 94.69 67 GLU A C 1
ATOM 531 O O . GLU A 1 67 ? -4.668 -1.409 3.269 1.00 94.69 67 GLU A O 1
ATOM 536 N N . LEU A 1 68 ? -5.475 -3.044 4.597 1.00 96.56 68 LEU A N 1
ATOM 537 C CA . LEU A 1 68 ? -6.740 -3.270 3.905 1.00 96.56 68 LEU A CA 1
ATOM 538 C C . LEU A 1 68 ? -7.884 -2.980 4.870 1.00 96.56 68 LEU A C 1
ATOM 540 O O . LEU A 1 68 ? -7.826 -3.382 6.037 1.00 96.56 68 LEU A O 1
ATOM 544 N N . TYR A 1 69 ? -8.921 -2.313 4.371 1.00 96.56 69 TYR A N 1
ATOM 545 C CA . TYR A 1 69 ? -10.059 -1.869 5.171 1.00 96.56 69 TYR A CA 1
ATOM 546 C C . TYR A 1 69 ? -11.361 -2.528 4.709 1.00 96.56 69 TYR A C 1
ATOM 548 O O . TYR A 1 69 ? -11.558 -2.740 3.510 1.00 96.56 69 TYR A O 1
ATOM 556 N N . ASP A 1 70 ? -12.254 -2.823 5.654 1.00 95.94 70 ASP A N 1
ATOM 557 C CA . ASP A 1 70 ? -13.635 -3.216 5.357 1.00 95.94 70 ASP A CA 1
ATOM 558 C C . ASP A 1 70 ? -14.495 -2.027 4.901 1.00 95.94 70 ASP A C 1
ATOM 560 O O . ASP A 1 70 ? -14.020 -0.898 4.742 1.00 95.94 70 ASP A O 1
ATOM 564 N N . GLU A 1 71 ? -15.788 -2.293 4.692 1.00 95.69 71 GLU A N 1
ATOM 565 C CA . GLU A 1 71 ? -16.804 -1.311 4.311 1.00 95.69 71 GLU A CA 1
ATOM 566 C C . GLU A 1 71 ? -16.915 -0.128 5.284 1.00 95.69 71 GLU A C 1
ATOM 568 O O . GLU A 1 71 ? -17.094 1.004 4.829 1.00 95.69 71 GLU A O 1
ATOM 573 N N . ASN A 1 72 ? -16.699 -0.381 6.577 1.00 95.88 72 ASN A N 1
ATOM 574 C CA . ASN A 1 72 ? -16.806 0.577 7.676 1.00 95.88 72 ASN A CA 1
ATOM 575 C C . ASN A 1 72 ? -15.497 1.345 7.936 1.00 95.88 72 ASN A C 1
ATOM 577 O O . ASN A 1 72 ? -15.468 2.246 8.774 1.00 95.88 72 ASN A O 1
ATOM 581 N N . GLY A 1 73 ? -14.414 1.004 7.230 1.00 94.06 73 GLY A N 1
ATOM 582 C CA . GLY A 1 73 ? -13.096 1.612 7.406 1.00 94.06 73 GLY A CA 1
ATOM 583 C C . GLY A 1 73 ? -12.253 0.966 8.510 1.00 94.06 73 GLY A C 1
ATOM 584 O O . GLY A 1 73 ? -11.241 1.541 8.914 1.00 94.06 73 GLY A O 1
ATOM 585 N N . SER A 1 74 ? -12.634 -0.217 8.998 1.00 94.81 74 SER A N 1
ATOM 586 C CA . SER A 1 74 ? -11.846 -0.981 9.971 1.00 94.81 74 SER A CA 1
ATOM 587 C C . SER A 1 74 ? -10.773 -1.799 9.268 1.00 94.81 74 SER A C 1
ATOM 589 O O . SER A 1 74 ? -11.002 -2.354 8.196 1.00 94.81 74 SER A O 1
ATOM 591 N N . VAL A 1 75 ? -9.593 -1.906 9.880 1.00 92.88 75 VAL A N 1
ATOM 592 C CA . VAL A 1 75 ? -8.491 -2.705 9.330 1.00 92.88 75 VAL A CA 1
ATOM 593 C C . VAL A 1 75 ? -8.851 -4.189 9.400 1.00 92.88 75 VAL A C 1
ATOM 595 O O . VAL A 1 75 ? -8.939 -4.754 10.488 1.00 92.88 75 VAL A O 1
ATOM 598 N N . VAL A 1 76 ? -9.006 -4.828 8.241 1.00 94.56 76 VAL A N 1
ATOM 599 C CA . VAL A 1 76 ? -9.221 -6.285 8.136 1.00 94.56 76 VAL A CA 1
ATOM 600 C C . VAL A 1 76 ? -7.917 -7.051 7.988 1.00 94.56 76 VAL A C 1
ATOM 602 O O . VAL A 1 76 ? -7.832 -8.224 8.344 1.00 94.56 76 VAL A O 1
ATOM 605 N N . TRP A 1 77 ? -6.886 -6.389 7.467 1.00 92.19 77 TRP A N 1
ATOM 606 C CA . TRP A 1 77 ? -5.562 -6.966 7.310 1.00 92.19 77 TRP A CA 1
ATOM 607 C C . TRP A 1 77 ? -4.505 -5.867 7.269 1.00 92.19 77 TRP A C 1
ATOM 609 O O . TRP A 1 77 ? -4.719 -4.806 6.684 1.00 92.19 77 TRP A O 1
ATOM 619 N N . ARG A 1 78 ? -3.348 -6.131 7.874 1.00 89.38 78 ARG A N 1
ATOM 620 C CA . ARG A 1 78 ? -2.177 -5.258 7.818 1.00 89.38 78 ARG A CA 1
ATOM 621 C C . ARG A 1 78 ? -0.920 -6.104 7.726 1.00 89.38 78 ARG A C 1
ATOM 623 O O . ARG A 1 78 ? -0.797 -7.101 8.435 1.00 89.38 78 ARG A O 1
ATOM 630 N N . SER A 1 79 ? 0.038 -5.655 6.929 1.00 88.00 79 SER A N 1
ATOM 631 C CA . SER A 1 79 ? 1.415 -6.129 6.986 1.00 88.00 79 SER A CA 1
ATOM 632 C C . SER A 1 79 ? 2.363 -4.939 7.110 1.00 88.00 79 SER A C 1
ATOM 634 O O . SER A 1 79 ? 2.167 -3.968 6.388 1.00 88.00 79 SER A O 1
ATOM 636 N N . PRO A 1 80 ? 3.378 -4.992 7.982 1.00 84.19 80 PRO A N 1
ATOM 637 C CA . PRO A 1 80 ? 3.595 -6.027 8.983 1.00 84.19 80 PRO A CA 1
ATOM 638 C C . PRO A 1 80 ? 2.527 -5.955 10.089 1.00 84.19 80 PRO A C 1
ATOM 640 O O . PRO A 1 80 ? 2.253 -4.902 10.661 1.00 84.19 80 PRO A O 1
ATOM 643 N N . SER A 1 81 ? 1.908 -7.096 10.395 1.00 68.38 81 SER A N 1
ATOM 644 C CA . SER A 1 81 ? 1.139 -7.290 11.627 1.00 68.38 81 SER A CA 1
ATOM 645 C C . SER A 1 81 ? 2.130 -7.477 12.775 1.00 68.38 81 SER A C 1
ATOM 647 O O . SER A 1 81 ? 3.176 -8.079 12.555 1.00 68.38 81 SER A O 1
ATOM 649 N N . GLY A 1 82 ? 1.829 -6.997 13.984 1.00 62.94 82 GLY A N 1
ATOM 650 C CA . GLY A 1 82 ? 2.742 -6.894 15.140 1.00 62.94 82 GLY A CA 1
ATOM 651 C C . GLY A 1 82 ? 3.472 -8.151 15.665 1.00 62.94 82 GLY A C 1
ATOM 652 O O . GLY A 1 82 ? 3.925 -8.143 16.803 1.00 62.94 82 GLY A O 1
ATOM 653 N N . SER A 1 83 ? 3.662 -9.216 14.886 1.00 51.38 83 SER A N 1
ATOM 654 C CA . SER A 1 83 ? 4.634 -10.274 15.162 1.00 51.38 83 SER A CA 1
ATOM 655 C C . SER A 1 83 ? 5.469 -10.590 13.916 1.00 51.38 83 SER A C 1
ATOM 657 O O . SER A 1 83 ? 4.996 -11.226 12.978 1.00 51.38 83 SER A O 1
ATOM 659 N N . LYS A 1 84 ? 6.725 -10.130 13.940 1.00 55.97 84 LYS A N 1
ATOM 660 C CA . LYS A 1 84 ? 7.893 -10.577 13.157 1.00 55.97 84 LYS A CA 1
ATOM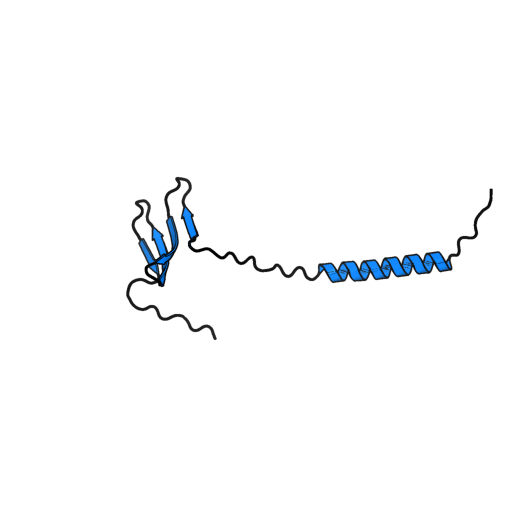 661 C C . LYS A 1 84 ? 7.597 -11.437 11.914 1.00 55.97 84 LYS A C 1
ATOM 663 O O . LYS A 1 84 ? 7.733 -12.657 11.964 1.00 55.97 84 LYS A O 1
ATOM 668 N N . ILE A 1 85 ? 7.346 -10.803 10.773 1.00 55.28 85 ILE A N 1
ATOM 669 C CA . ILE A 1 85 ? 7.599 -11.445 9.477 1.00 55.28 85 ILE A CA 1
ATOM 670 C C . ILE A 1 85 ? 9.024 -11.063 9.066 1.00 55.28 85 ILE A C 1
ATOM 672 O O . ILE A 1 85 ? 9.321 -9.884 8.877 1.00 55.28 85 ILE A O 1
ATOM 676 N N . LYS A 1 86 ? 9.930 -12.048 9.002 1.00 57.34 86 LYS A N 1
ATOM 677 C CA . LYS A 1 86 ? 11.267 -11.853 8.424 1.00 57.34 86 LYS A CA 1
ATOM 678 C C . LYS A 1 86 ? 11.140 -11.785 6.893 1.00 57.34 86 LYS A C 1
ATOM 680 O O . LYS A 1 86 ? 10.400 -12.602 6.345 1.00 57.34 86 LYS A O 1
ATOM 685 N N . PRO A 1 87 ? 11.829 -10.853 6.210 1.00 53.62 87 PRO A N 1
ATOM 686 C CA . PRO A 1 87 ? 11.821 -10.781 4.751 1.00 53.62 87 PRO A CA 1
ATOM 687 C C . PRO A 1 87 ? 12.285 -12.096 4.113 1.00 53.62 87 PRO A C 1
ATOM 689 O O . PRO A 1 87 ? 13.161 -12.772 4.649 1.00 53.62 87 PRO A O 1
ATOM 692 N N . VAL A 1 88 ? 11.718 -12.429 2.954 1.00 61.25 88 VAL A N 1
ATOM 693 C CA . VAL A 1 88 ? 12.280 -13.440 2.050 1.00 61.25 88 VAL A CA 1
ATOM 694 C C . VAL A 1 88 ? 13.590 -12.875 1.495 1.00 61.25 88 VAL A C 1
ATOM 696 O O . VAL A 1 88 ? 13.570 -11.846 0.822 1.00 61.25 88 VAL A O 1
ATOM 699 N N . GLU A 1 89 ? 14.723 -13.517 1.791 1.00 60.81 89 GLU A N 1
ATOM 700 C CA . GLU A 1 89 ? 16.003 -13.215 1.141 1.00 60.81 89 GLU A CA 1
ATOM 701 C C . GLU A 1 89 ? 15.939 -13.691 -0.313 1.00 60.81 89 GLU A C 1
ATOM 703 O O . GLU A 1 89 ? 16.067 -14.881 -0.611 1.00 60.81 89 GLU A O 1
ATOM 708 N N . VAL A 1 90 ? 15.698 -12.756 -1.229 1.00 62.31 90 VAL A N 1
ATOM 709 C CA . VAL A 1 90 ? 15.853 -13.015 -2.661 1.00 62.31 90 VAL A CA 1
ATOM 710 C C . VAL A 1 90 ? 17.349 -12.914 -2.963 1.00 62.31 90 VAL A C 1
ATOM 712 O O . VAL A 1 90 ? 17.936 -11.853 -2.757 1.00 62.31 90 VAL A O 1
ATOM 715 N N . HIS A 1 91 ? 17.942 -14.050 -3.338 1.00 48.12 91 HIS A N 1
ATOM 716 C CA . HIS A 1 91 ? 19.362 -14.206 -3.664 1.00 48.12 91 HIS A CA 1
ATOM 717 C C . HIS A 1 91 ? 19.709 -13.538 -4.997 1.00 48.12 91 HIS A C 1
ATOM 719 O O . HIS A 1 91 ? 18.839 -13.562 -5.900 1.00 48.12 91 HIS A O 1
#

pLDDT: mean 81.31, std 15.91, range [40.31, 98.19]

Radius of gyration: 30.81 Å; Cα contacts (8 Å, |Δi|>4): 75; chains: 1; bounding box: 44×38×89 Å